Protein AF-A0A815GV28-F1 (afdb_monomer_lite)

Sequence (162 aa):
MSRRDNIAIKSKRDPTQQPSSPVISAHLQPQDLSQLKTVVTSKEFLSGVVNAVVSHDTLISSTVEVVVSSESFQQLIKKIIDEKMLVYENRIKKIQSTMEDMQSHMEDLQYKCNDLEQYGRRCAVRIYDIKEEEKNENTSAIVINFAQKIGVNFTETSSESL

Foldseek 3Di:
DDDDDDDDDDDDDDPDDDDDDDDPPDPDDPPPPPPPPDQDDDPVVVVVVVVVVVPDPDPDPDDDDDDHDPVNVVVVVVVVVVVVVVVVVVVVVVVVVVVVVVVVVVVVVVVVVVVVVVVVVVVDDDDPDDDDDDPDDDVVVVVQVVCVVVVHHDDDPPPPDD

Radius of gyration: 47.85 Å; chains: 1; bounding box: 80×66×113 Å

Organism: NCBI:txid1234261

pLDDT: mean 70.36, std 23.21, range [32.5, 97.94]

Structure (mmCIF, N/CA/C/O backbone):
data_AF-A0A815GV28-F1
#
_entry.id   AF-A0A815GV28-F1
#
loop_
_atom_site.group_PDB
_atom_site.id
_atom_site.type_symbol
_atom_site.label_atom_id
_atom_site.label_alt_id
_atom_site.label_comp_id
_atom_site.label_asym_id
_atom_site.label_entity_id
_atom_site.label_seq_id
_atom_site.pdbx_PDB_ins_code
_atom_site.Cartn_x
_atom_site.Cartn_y
_atom_site.Cartn_z
_atom_site.occupancy
_atom_site.B_iso_or_equiv
_atom_site.auth_seq_id
_atom_site.auth_comp_id
_atom_site.auth_asym_id
_atom_site.auth_atom_id
_atom_site.pdbx_PDB_model_num
ATOM 1 N N . MET A 1 1 ? -6.850 -51.678 -55.098 1.00 46.22 1 MET A N 1
ATOM 2 C CA . MET A 1 1 ? -5.890 -52.737 -55.479 1.00 46.22 1 MET A CA 1
ATOM 3 C C . MET A 1 1 ? -5.691 -52.694 -56.987 1.00 46.22 1 MET A C 1
ATOM 5 O O . MET A 1 1 ? -6.649 -52.954 -57.691 1.00 46.22 1 MET A O 1
ATOM 9 N N . SER A 1 2 ? -4.499 -52.335 -57.468 1.00 42.28 2 SER A N 1
ATOM 10 C CA . SER A 1 2 ? -3.945 -52.745 -58.777 1.00 42.28 2 SER A CA 1
ATOM 11 C C . SER A 1 2 ? -2.514 -52.204 -58.835 1.00 42.28 2 SER A C 1
ATOM 13 O O . SER A 1 2 ? -2.319 -50.997 -58.795 1.00 42.28 2 SER A O 1
ATOM 15 N N . ARG A 1 3 ? -1.544 -53.012 -58.403 1.00 40.34 3 ARG A N 1
ATOM 16 C CA . ARG A 1 3 ? -0.627 -53.822 -59.227 1.00 40.34 3 ARG A CA 1
ATOM 17 C C . ARG A 1 3 ? 0.420 -52.979 -59.969 1.00 40.34 3 ARG A C 1
ATOM 19 O O . ARG A 1 3 ? 0.126 -52.237 -60.891 1.00 40.34 3 ARG A O 1
ATOM 26 N N . ARG A 1 4 ? 1.642 -53.145 -59.451 1.00 40.97 4 ARG A N 1
ATOM 27 C CA . ARG A 1 4 ? 2.954 -52.779 -59.986 1.00 40.97 4 ARG A CA 1
ATOM 28 C C . ARG A 1 4 ? 3.117 -53.312 -61.406 1.00 40.97 4 ARG A C 1
ATOM 30 O O . ARG A 1 4 ? 2.657 -54.419 -61.643 1.00 40.97 4 ARG A O 1
ATOM 37 N N . ASP A 1 5 ? 3.908 -52.615 -62.216 1.00 42.78 5 ASP A N 1
ATOM 38 C CA . ASP A 1 5 ? 4.949 -53.268 -63.007 1.00 42.78 5 ASP A CA 1
ATOM 39 C C . ASP A 1 5 ? 6.193 -52.379 -63.108 1.00 42.78 5 ASP A C 1
ATOM 41 O O . ASP A 1 5 ? 6.138 -51.180 -63.376 1.00 42.78 5 ASP A O 1
ATOM 45 N N . ASN A 1 6 ? 7.317 -53.013 -62.782 1.00 35.19 6 ASN A N 1
ATOM 46 C CA . ASN A 1 6 ? 8.670 -52.483 -62.770 1.00 35.19 6 ASN A CA 1
ATOM 47 C C . ASN A 1 6 ? 9.231 -52.458 -64.194 1.00 35.19 6 ASN A C 1
ATOM 49 O O . ASN A 1 6 ? 9.152 -53.466 -64.893 1.00 35.19 6 ASN A O 1
ATOM 53 N N . ILE A 1 7 ? 9.945 -51.394 -64.564 1.00 38.66 7 ILE A N 1
ATOM 54 C CA . ILE A 1 7 ? 10.936 -51.461 -65.644 1.00 38.66 7 ILE A CA 1
ATOM 55 C C . ILE A 1 7 ? 12.285 -51.034 -65.072 1.00 38.66 7 ILE A C 1
ATOM 57 O O . ILE A 1 7 ? 12.515 -49.879 -64.723 1.00 38.66 7 ILE A O 1
ATOM 61 N N . ALA A 1 8 ? 13.163 -52.025 -64.940 1.00 38.72 8 ALA A N 1
ATOM 62 C CA . ALA A 1 8 ? 14.547 -51.880 -64.532 1.00 38.72 8 ALA A CA 1
ATOM 63 C C . ALA A 1 8 ? 15.395 -51.416 -65.725 1.00 38.72 8 ALA A C 1
ATOM 65 O O . ALA A 1 8 ? 15.454 -52.103 -66.743 1.00 38.72 8 ALA A O 1
ATOM 66 N N . ILE A 1 9 ? 16.113 -50.301 -65.577 1.00 40.94 9 ILE A N 1
ATOM 67 C CA . ILE A 1 9 ? 17.198 -49.922 -66.489 1.00 40.94 9 ILE A CA 1
ATOM 68 C C . ILE A 1 9 ? 18.519 -50.150 -65.751 1.00 40.94 9 ILE A C 1
ATOM 70 O O . ILE A 1 9 ? 18.853 -49.464 -64.787 1.00 40.94 9 ILE A O 1
ATOM 74 N N . LYS A 1 10 ? 19.252 -51.176 -66.196 1.00 38.38 10 LYS A N 1
ATOM 75 C CA . LYS A 1 10 ? 20.597 -51.525 -65.729 1.00 38.38 10 LYS A CA 1
ATOM 76 C C . LYS A 1 10 ? 21.584 -50.428 -66.151 1.00 38.38 10 LYS A C 1
ATOM 78 O O . LYS A 1 10 ? 21.891 -50.294 -67.330 1.00 38.38 10 LYS A O 1
ATOM 83 N N . SER A 1 11 ? 22.102 -49.679 -65.180 1.00 42.06 11 SER A N 1
ATOM 84 C CA . SER A 1 11 ? 23.237 -48.764 -65.347 1.00 42.06 11 SER A CA 1
ATOM 85 C C . SER A 1 11 ? 24.546 -49.560 -65.272 1.00 42.06 11 SER A C 1
ATOM 87 O O . SER A 1 11 ? 24.874 -50.124 -64.228 1.00 42.06 11 SER A O 1
ATOM 89 N N . LYS A 1 12 ? 25.286 -49.635 -66.387 1.00 41.78 12 LYS A N 1
ATOM 90 C CA . LYS A 1 12 ? 26.705 -50.024 -66.391 1.00 41.78 12 LYS A CA 1
ATOM 91 C C . LYS A 1 12 ? 27.507 -48.828 -65.864 1.00 41.78 12 LYS A C 1
ATOM 93 O O . LYS A 1 12 ? 27.488 -47.775 -66.492 1.00 41.78 12 LYS A O 1
ATOM 98 N N . ARG A 1 13 ? 28.170 -48.979 -64.713 1.00 40.19 13 ARG A N 1
ATOM 99 C CA . ARG A 1 13 ? 29.151 -48.016 -64.189 1.00 40.19 13 ARG A CA 1
ATOM 100 C C . ARG A 1 13 ? 30.553 -48.475 -64.571 1.00 40.19 13 ARG A C 1
ATOM 102 O O . ARG A 1 13 ? 30.928 -49.592 -64.224 1.00 40.19 13 ARG A O 1
ATOM 109 N N . ASP A 1 14 ? 31.296 -47.597 -65.232 1.00 41.97 14 ASP A N 1
ATOM 110 C CA . ASP A 1 14 ? 32.758 -47.636 -65.291 1.00 41.97 14 ASP A CA 1
ATOM 111 C C . ASP A 1 14 ? 33.321 -47.016 -63.994 1.00 41.97 14 ASP A C 1
ATOM 113 O O . ASP A 1 14 ? 32.851 -45.942 -63.601 1.00 41.97 14 ASP A O 1
ATOM 117 N N . PRO A 1 15 ? 34.279 -47.645 -63.287 1.00 42.22 15 PRO A N 1
ATOM 118 C CA . PRO A 1 15 ? 34.754 -47.161 -61.997 1.00 42.22 15 PRO A CA 1
ATOM 119 C C . PRO A 1 15 ? 36.133 -46.496 -62.103 1.00 42.22 15 PRO A C 1
ATOM 121 O O . PRO A 1 15 ? 37.104 -47.021 -61.579 1.00 42.22 15 PRO A O 1
ATOM 124 N N . THR A 1 16 ? 36.227 -45.319 -62.723 1.00 48.25 16 THR A N 1
ATOM 125 C CA . THR A 1 16 ? 37.394 -44.424 -62.553 1.00 48.25 16 THR A CA 1
ATOM 126 C C . THR A 1 16 ? 37.031 -42.990 -62.930 1.00 48.25 16 THR A C 1
ATOM 128 O O . THR A 1 16 ? 37.307 -42.544 -64.037 1.00 48.25 16 THR A O 1
ATOM 131 N N . GLN A 1 17 ? 36.411 -42.253 -62.007 1.00 41.69 17 GLN A N 1
ATOM 132 C CA . GLN A 1 17 ? 36.426 -40.785 -62.011 1.00 41.69 17 GLN A CA 1
ATOM 133 C C . GLN A 1 17 ? 36.106 -40.267 -60.599 1.00 41.69 17 GLN A C 1
ATOM 135 O O . GLN A 1 17 ? 34.999 -40.437 -60.092 1.00 41.69 17 GLN A O 1
ATOM 140 N N . GLN A 1 18 ? 37.112 -39.682 -59.941 1.00 42.47 18 GLN A N 1
ATOM 141 C CA . GLN A 1 18 ? 36.946 -38.901 -58.711 1.00 42.47 18 GLN A CA 1
ATOM 142 C C . GLN A 1 18 ? 36.185 -37.598 -59.025 1.00 42.47 18 GLN A C 1
ATOM 144 O O . GLN A 1 18 ? 36.420 -37.014 -60.084 1.00 42.47 18 GLN A O 1
ATOM 149 N N . PRO A 1 19 ? 35.314 -37.096 -58.131 1.00 38.12 19 PRO A N 1
ATOM 150 C CA . PRO A 1 19 ? 34.664 -35.806 -58.326 1.00 38.12 19 PRO A CA 1
ATOM 151 C C . PRO A 1 19 ? 35.656 -34.665 -58.051 1.00 38.12 19 PRO A C 1
ATOM 153 O O . PRO A 1 19 ? 36.074 -34.451 -56.915 1.00 38.12 19 PRO A O 1
ATOM 156 N N . SER A 1 20 ? 36.034 -33.922 -59.091 1.00 38.50 20 SER A N 1
ATOM 157 C CA . SER A 1 20 ? 36.754 -32.654 -58.960 1.00 38.50 20 SER A CA 1
ATOM 158 C C . SER A 1 20 ? 35.802 -31.561 -58.467 1.00 38.50 20 SER A C 1
ATOM 160 O O . SER A 1 20 ? 34.817 -31.249 -59.140 1.00 38.50 20 SER A O 1
ATOM 162 N N . SER A 1 21 ? 36.100 -30.966 -57.312 1.00 38.28 21 SER A N 1
ATOM 163 C CA . SER A 1 21 ? 35.443 -29.748 -56.821 1.00 38.28 21 SER A CA 1
ATOM 164 C C . SER A 1 21 ? 35.596 -28.600 -57.833 1.00 38.28 21 SER A C 1
ATOM 166 O O . SER A 1 21 ? 36.666 -28.472 -58.435 1.00 38.28 21 SER A O 1
ATOM 168 N N . PRO A 1 22 ? 34.584 -27.735 -58.025 1.00 33.66 22 PRO A N 1
ATOM 169 C CA . PRO A 1 22 ? 34.708 -26.601 -58.931 1.00 33.66 22 PRO A CA 1
ATOM 170 C C . PRO A 1 22 ? 35.643 -25.548 -58.323 1.00 33.66 22 PRO A C 1
ATOM 172 O O . PRO A 1 22 ? 35.311 -24.893 -57.336 1.00 33.66 22 PRO A O 1
ATOM 175 N N . VAL A 1 23 ? 36.818 -25.372 -58.927 1.00 36.16 23 VAL A N 1
ATOM 176 C CA . VAL A 1 23 ? 37.673 -24.202 -58.704 1.00 36.16 23 VAL A CA 1
ATOM 177 C C . VAL A 1 23 ? 37.043 -23.039 -59.467 1.00 36.16 23 VAL A C 1
ATOM 179 O O . VAL A 1 23 ? 37.155 -22.953 -60.688 1.00 36.16 23 VAL A O 1
ATOM 182 N N . ILE A 1 24 ? 36.346 -22.149 -58.761 1.00 34.53 24 ILE A N 1
ATOM 183 C CA . ILE A 1 24 ? 35.906 -20.871 -59.329 1.00 34.53 24 ILE A CA 1
ATOM 184 C C . ILE A 1 24 ? 37.090 -19.908 -59.229 1.00 34.53 24 ILE A C 1
ATOM 186 O O . ILE A 1 24 ? 37.254 -19.196 -58.241 1.00 34.53 24 ILE A O 1
ATOM 190 N N . SER A 1 25 ? 37.946 -19.899 -60.249 1.00 32.50 25 SER A N 1
ATOM 191 C CA . SER A 1 25 ? 38.917 -18.821 -60.438 1.00 32.50 25 SER A CA 1
ATOM 192 C C . SER A 1 25 ? 38.204 -17.634 -61.081 1.00 32.50 25 SER A C 1
ATOM 194 O O . SER A 1 25 ? 38.079 -17.558 -62.301 1.00 32.50 25 SER A O 1
ATOM 196 N N . ALA A 1 26 ? 37.715 -16.705 -60.260 1.00 35.72 26 ALA A N 1
ATOM 197 C CA . ALA A 1 26 ? 37.284 -15.401 -60.745 1.00 35.72 26 ALA A CA 1
ATOM 198 C C . ALA A 1 26 ? 38.532 -14.549 -61.023 1.00 35.72 26 ALA A C 1
ATOM 200 O O . ALA A 1 26 ? 39.188 -14.060 -60.105 1.00 35.72 26 ALA A O 1
ATOM 201 N N . HIS A 1 27 ? 38.879 -14.396 -62.301 1.00 33.19 27 HIS A N 1
ATOM 202 C CA . HIS A 1 27 ? 39.841 -13.394 -62.745 1.00 33.19 27 HIS A CA 1
ATOM 203 C C . HIS A 1 27 ? 39.167 -12.018 -62.665 1.00 33.19 27 HIS A C 1
ATOM 205 O O . HIS A 1 27 ? 38.473 -11.601 -63.588 1.00 33.19 27 HIS A O 1
ATOM 211 N N . LEU A 1 28 ? 39.310 -11.349 -61.521 1.00 34.22 28 LEU A N 1
ATOM 212 C CA . LEU A 1 28 ? 38.846 -9.978 -61.321 1.00 34.22 28 LEU A CA 1
ATOM 213 C C . LEU A 1 28 ? 39.902 -9.013 -61.864 1.00 34.22 28 LEU A C 1
ATOM 215 O O . LEU A 1 28 ? 41.042 -8.999 -61.397 1.00 34.22 28 LEU A O 1
ATOM 219 N N . GLN A 1 29 ? 39.524 -8.216 -62.866 1.00 38.03 29 GLN A N 1
ATOM 220 C CA . GLN A 1 29 ? 40.364 -7.122 -63.339 1.00 38.03 29 GLN A CA 1
ATOM 221 C C . GLN A 1 29 ? 40.465 -6.022 -62.261 1.00 38.03 29 GLN A C 1
ATOM 223 O O . GLN A 1 29 ? 39.491 -5.778 -61.547 1.00 38.03 29 GLN A O 1
ATOM 228 N N . PRO A 1 30 ? 41.598 -5.298 -62.155 1.00 44.22 30 PRO A N 1
ATOM 229 C CA . PRO A 1 30 ? 41.828 -4.315 -61.087 1.00 44.22 30 PRO A CA 1
ATOM 230 C C . PRO A 1 30 ? 40.899 -3.087 -61.092 1.00 44.22 30 PRO A C 1
ATOM 232 O O . PRO A 1 30 ? 41.016 -2.244 -60.208 1.00 44.22 30 PRO A O 1
ATOM 235 N N . GLN A 1 31 ? 40.014 -2.937 -62.084 1.00 39.66 31 GLN A N 1
ATOM 236 C CA . GLN A 1 31 ? 39.209 -1.724 -62.266 1.00 39.66 31 GLN A CA 1
ATOM 237 C C . GLN A 1 31 ? 37.855 -1.741 -61.528 1.00 39.66 31 GLN A C 1
ATOM 239 O O . GLN A 1 31 ? 37.261 -0.680 -61.348 1.00 39.66 31 GLN A O 1
ATOM 244 N N . ASP A 1 32 ? 37.415 -2.885 -60.991 1.00 37.22 32 ASP A N 1
ATOM 245 C CA . ASP A 1 32 ? 36.102 -3.014 -60.324 1.00 37.22 32 ASP A CA 1
ATOM 246 C C . ASP A 1 32 ? 36.119 -2.770 -58.799 1.00 37.22 32 ASP A C 1
ATOM 248 O O . ASP A 1 32 ? 35.094 -2.855 -58.122 1.00 37.22 32 ASP A O 1
ATOM 252 N N . LEU A 1 33 ? 37.268 -2.399 -58.224 1.00 42.12 33 LEU A N 1
ATOM 253 C CA . LEU A 1 33 ? 37.422 -2.162 -56.777 1.00 42.12 33 LEU A CA 1
ATOM 254 C C . LEU A 1 33 ? 36.779 -0.856 -56.271 1.00 42.12 33 LEU A C 1
ATOM 256 O O . LEU A 1 33 ? 36.757 -0.609 -55.067 1.00 42.12 33 LEU A O 1
ATOM 260 N N . SER A 1 34 ? 36.233 -0.019 -57.157 1.00 40.66 34 SER A N 1
ATOM 261 C CA . SER A 1 34 ? 35.670 1.291 -56.795 1.00 40.66 34 SER A CA 1
ATOM 262 C C . SER A 1 34 ? 34.197 1.265 -56.359 1.00 40.66 34 SER A C 1
ATOM 264 O O . SER A 1 34 ? 33.678 2.300 -55.943 1.00 40.66 34 SER A O 1
ATOM 266 N N . GLN A 1 35 ? 33.519 0.108 -56.395 1.00 38.50 35 GLN A N 1
ATOM 267 C CA . GLN A 1 35 ? 32.084 0.026 -56.065 1.00 38.50 35 GLN A CA 1
ATOM 268 C C . GLN A 1 35 ? 31.699 -0.965 -54.962 1.00 38.50 35 GLN A C 1
ATOM 270 O O . GLN A 1 35 ? 30.512 -1.102 -54.662 1.00 38.50 35 GLN A O 1
ATOM 275 N N . LEU A 1 36 ? 32.649 -1.607 -54.275 1.00 37.25 36 LEU A N 1
ATOM 276 C CA . LEU A 1 36 ? 32.298 -2.523 -53.185 1.00 37.25 36 LEU A CA 1
ATOM 277 C C . LEU A 1 36 ? 32.074 -1.776 -51.859 1.00 37.25 36 LEU A C 1
ATOM 279 O O . LEU A 1 36 ? 32.833 -1.887 -50.899 1.00 37.25 36 LEU A O 1
ATOM 283 N N . LYS A 1 37 ? 31.001 -0.983 -51.807 1.00 37.44 37 LYS A N 1
ATOM 284 C CA . LYS A 1 37 ? 30.521 -0.326 -50.587 1.00 37.44 37 LYS A CA 1
ATOM 285 C C . LYS A 1 37 ? 29.628 -1.297 -49.810 1.00 37.44 37 LYS A C 1
ATOM 287 O O . LYS A 1 37 ? 28.414 -1.126 -49.734 1.00 37.44 37 LYS A O 1
ATOM 292 N N . THR A 1 38 ? 30.224 -2.353 -49.264 1.00 41.59 38 THR A N 1
ATOM 293 C CA . THR A 1 38 ? 29.495 -3.327 -48.445 1.00 41.59 38 THR A CA 1
ATOM 294 C C . THR A 1 38 ? 29.298 -2.746 -47.050 1.00 41.59 38 THR A C 1
ATOM 296 O O . THR A 1 38 ? 30.241 -2.622 -46.271 1.00 41.59 38 THR A O 1
ATOM 299 N N . VAL A 1 39 ? 28.064 -2.356 -46.734 1.00 44.81 39 VAL A N 1
ATOM 300 C CA . VAL A 1 39 ? 27.668 -1.970 -45.376 1.00 44.81 39 VAL A CA 1
ATOM 301 C C . VAL A 1 39 ? 27.622 -3.237 -44.532 1.00 44.81 39 VAL A C 1
ATOM 303 O O . VAL A 1 39 ? 26.773 -4.104 -44.723 1.00 44.81 39 VAL A O 1
ATOM 306 N N . VAL A 1 40 ? 28.572 -3.356 -43.617 1.00 47.28 40 VAL A N 1
ATOM 307 C CA . VAL A 1 40 ? 28.747 -4.524 -42.762 1.00 47.28 40 VAL A CA 1
ATOM 308 C C . VAL A 1 40 ? 28.232 -4.192 -41.369 1.00 47.28 40 VAL A C 1
ATOM 310 O O . VAL A 1 40 ? 28.777 -3.321 -40.695 1.00 47.28 40 VAL A O 1
ATOM 313 N N . THR A 1 41 ? 27.200 -4.901 -40.916 1.00 51.53 41 THR A N 1
ATOM 314 C CA . THR A 1 41 ? 26.585 -4.695 -39.590 1.00 51.53 41 THR A CA 1
ATOM 315 C C . THR A 1 41 ? 26.488 -5.964 -38.740 1.00 51.53 41 THR A C 1
ATOM 317 O O . THR A 1 41 ? 25.946 -5.905 -37.638 1.00 51.53 41 THR A O 1
ATOM 320 N N . SER A 1 42 ? 27.017 -7.113 -39.184 1.00 51.50 42 SER A N 1
ATOM 321 C CA . SER A 1 42 ? 26.916 -8.366 -38.421 1.00 51.50 42 SER A CA 1
ATOM 322 C C . SER A 1 42 ? 28.222 -8.749 -37.712 1.00 51.50 42 SER A C 1
ATOM 324 O O . SER A 1 42 ? 29.320 -8.694 -38.271 1.00 51.50 42 SER A O 1
ATOM 326 N N . LYS A 1 43 ? 28.083 -9.192 -36.455 1.00 55.22 43 LYS A N 1
ATOM 327 C CA . LYS A 1 43 ? 29.151 -9.771 -35.616 1.00 55.22 43 LYS A CA 1
ATOM 328 C C . LYS A 1 43 ? 29.866 -10.937 -36.314 1.00 55.22 43 LYS A C 1
ATOM 330 O O . LYS A 1 43 ? 31.064 -11.129 -36.132 1.00 55.22 43 LYS A O 1
ATOM 335 N N . GLU A 1 44 ? 29.130 -11.683 -37.132 1.00 56.69 44 GLU A N 1
ATOM 336 C CA . GLU A 1 44 ? 29.626 -12.822 -37.905 1.00 56.69 44 GLU A CA 1
ATOM 337 C C . GLU A 1 44 ? 30.612 -12.387 -38.990 1.00 56.69 44 GLU A C 1
ATOM 339 O O . GLU A 1 44 ? 31.666 -13.004 -39.132 1.00 56.69 44 GLU A O 1
ATOM 344 N N . PHE A 1 45 ? 30.344 -11.274 -39.681 1.00 59.78 45 PHE A N 1
ATOM 345 C CA . PHE A 1 45 ? 31.262 -10.751 -40.689 1.00 59.78 45 PHE A CA 1
ATOM 346 C C . PHE A 1 45 ? 32.570 -10.261 -40.065 1.00 59.78 45 PHE A C 1
ATOM 348 O O . PHE A 1 45 ? 33.642 -10.604 -40.555 1.00 59.78 45 PHE A O 1
ATOM 355 N N . LEU A 1 46 ? 32.507 -9.514 -38.955 1.00 59.56 46 LEU A N 1
ATOM 356 C CA . LEU A 1 46 ? 33.720 -9.067 -38.257 1.00 59.56 46 LEU A CA 1
ATOM 357 C C . LEU A 1 46 ? 34.553 -10.260 -37.770 1.00 59.56 46 LEU A C 1
ATOM 359 O O . LEU A 1 46 ? 35.771 -10.250 -37.916 1.00 59.56 46 LEU A O 1
ATOM 363 N N . SER A 1 47 ? 33.904 -11.320 -37.271 1.00 60.38 47 SER A N 1
ATOM 364 C CA . SER A 1 47 ? 34.603 -12.556 -36.896 1.00 60.38 47 SER A CA 1
ATOM 365 C C . SER A 1 47 ? 35.252 -13.257 -38.096 1.00 60.38 47 SER A C 1
ATOM 367 O O . SER A 1 47 ? 36.375 -13.744 -37.988 1.00 60.38 47 SER A O 1
ATOM 369 N N . GLY A 1 48 ? 34.586 -13.252 -39.256 1.00 61.34 48 GLY A N 1
ATOM 370 C CA . GLY A 1 48 ? 35.103 -13.834 -40.492 1.00 61.34 48 GLY A CA 1
ATOM 371 C C . GLY A 1 48 ? 36.310 -13.076 -41.042 1.00 61.34 48 GLY A C 1
ATOM 372 O O . GLY A 1 48 ? 37.294 -13.702 -41.427 1.00 61.34 48 GLY A O 1
ATOM 373 N N . VAL A 1 49 ? 36.278 -11.740 -41.015 1.00 60.12 49 VAL A N 1
ATOM 374 C CA . VAL A 1 49 ? 37.401 -10.890 -41.447 1.00 60.12 49 VAL A CA 1
ATOM 375 C C . VAL A 1 49 ? 38.607 -11.056 -40.525 1.00 60.12 49 VAL A C 1
ATOM 377 O O . VAL A 1 49 ? 39.718 -11.250 -41.011 1.00 60.12 49 VAL A O 1
ATOM 380 N N . VAL A 1 50 ? 38.400 -11.046 -39.205 1.00 60.88 50 VAL A N 1
ATOM 381 C CA . VAL A 1 50 ? 39.489 -11.250 -38.235 1.00 60.88 50 VAL A CA 1
ATOM 382 C C . VAL A 1 50 ? 40.122 -12.634 -38.409 1.00 60.88 50 VAL A C 1
ATOM 384 O O . VAL A 1 50 ? 41.344 -12.740 -38.474 1.00 60.88 50 VAL A O 1
ATOM 387 N N . ASN A 1 51 ? 39.320 -13.688 -38.576 1.00 57.09 51 ASN A N 1
ATOM 388 C CA . ASN A 1 51 ? 39.844 -15.040 -38.784 1.00 57.09 51 ASN A CA 1
ATOM 389 C C . ASN A 1 51 ? 40.593 -15.189 -40.118 1.00 57.09 51 ASN A C 1
ATOM 391 O O . ASN A 1 51 ? 41.621 -15.862 -40.159 1.00 57.09 51 ASN A O 1
ATOM 395 N N . ALA A 1 52 ? 40.123 -14.554 -41.196 1.00 57.00 52 ALA A N 1
ATOM 396 C CA . ALA A 1 52 ? 40.795 -14.599 -42.495 1.00 57.00 52 ALA A CA 1
ATOM 397 C C . ALA A 1 52 ? 42.173 -13.912 -42.467 1.00 57.00 52 ALA A C 1
ATOM 399 O O . ALA A 1 52 ? 43.117 -14.427 -43.059 1.00 57.00 52 ALA A O 1
ATOM 400 N N . VAL A 1 53 ? 42.308 -12.802 -41.731 1.00 55.59 53 VAL A N 1
ATOM 401 C CA . VAL A 1 53 ? 43.586 -12.086 -41.556 1.00 55.59 53 VAL A CA 1
ATOM 402 C C . VAL A 1 53 ? 44.567 -12.877 -40.684 1.00 55.59 53 VAL A C 1
ATOM 404 O O . VAL A 1 53 ? 45.761 -12.889 -40.960 1.00 55.59 53 VAL A O 1
ATOM 407 N N . VAL A 1 54 ? 44.074 -13.585 -39.663 1.00 56.03 54 VAL A N 1
ATOM 408 C CA . VAL A 1 54 ? 44.905 -14.393 -38.750 1.00 56.03 54 VAL A CA 1
ATOM 409 C C . VAL A 1 54 ? 45.359 -15.721 -39.380 1.00 56.03 54 VAL A C 1
ATOM 411 O O . VAL A 1 54 ? 46.368 -16.282 -38.967 1.00 56.03 54 VAL A O 1
ATOM 414 N N . SER A 1 55 ? 44.659 -16.227 -40.402 1.00 55.34 55 SER A N 1
ATOM 415 C CA . SER A 1 55 ? 44.939 -17.539 -41.018 1.00 55.34 55 SER A CA 1
ATOM 416 C C . SER A 1 55 ? 46.033 -17.525 -42.098 1.00 55.34 55 SER A C 1
ATOM 418 O O . SER A 1 55 ? 46.288 -18.556 -42.726 1.00 55.34 55 SER A O 1
ATOM 420 N N . HIS A 1 56 ? 46.661 -16.383 -42.379 1.00 49.31 56 HIS A N 1
ATOM 421 C CA . HIS A 1 56 ? 47.823 -16.305 -43.264 1.00 49.31 56 HIS A CA 1
ATOM 422 C C . HIS A 1 56 ? 49.047 -15.921 -42.438 1.00 49.31 56 HIS A C 1
ATOM 424 O O . HIS A 1 56 ? 49.133 -14.814 -41.922 1.00 49.31 56 HIS A O 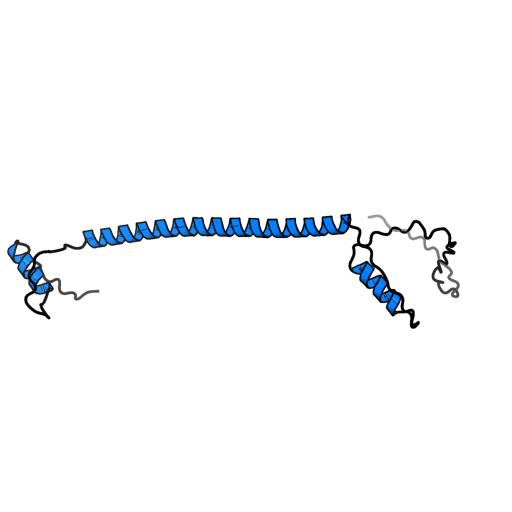1
ATOM 430 N N . ASP A 1 57 ? 49.998 -16.855 -42.340 1.00 45.53 57 ASP A N 1
ATOM 431 C CA . ASP A 1 57 ? 51.268 -16.786 -41.595 1.00 45.53 57 ASP A CA 1
ATOM 432 C C . ASP A 1 57 ? 52.274 -15.813 -42.252 1.00 45.53 57 ASP A C 1
ATOM 434 O O . ASP A 1 57 ? 53.467 -16.070 -42.408 1.00 45.53 57 ASP A O 1
ATOM 438 N N . THR A 1 58 ? 51.768 -14.680 -42.734 1.00 47.50 58 THR A N 1
ATOM 439 C CA . THR A 1 58 ? 52.543 -13.595 -43.321 1.00 47.50 58 THR A CA 1
ATOM 440 C C . THR A 1 58 ? 52.317 -12.381 -42.440 1.00 47.50 58 THR A C 1
ATOM 442 O O . THR A 1 58 ? 51.197 -11.891 -42.327 1.00 47.50 58 THR A O 1
ATOM 445 N N . LEU A 1 59 ? 53.389 -11.908 -41.802 1.00 48.25 59 LEU A N 1
ATOM 446 C CA . LEU A 1 59 ? 53.463 -10.652 -41.054 1.00 48.25 59 LEU A CA 1
ATOM 447 C C . LEU A 1 59 ? 53.167 -9.468 -41.990 1.00 48.25 59 LEU A C 1
ATOM 449 O O . LEU A 1 59 ? 54.056 -8.728 -42.404 1.00 48.25 59 LEU A O 1
ATOM 453 N N . ILE A 1 60 ? 51.903 -9.289 -42.353 1.00 50.22 60 ILE A N 1
ATOM 454 C CA . ILE A 1 60 ? 51.411 -8.062 -42.952 1.00 50.22 60 ILE A CA 1
ATOM 455 C C . ILE A 1 60 ? 50.856 -7.270 -41.779 1.00 50.22 60 ILE A C 1
ATOM 457 O O . ILE A 1 60 ? 49.790 -7.570 -41.248 1.00 50.22 60 ILE A O 1
ATOM 461 N N . SER A 1 61 ? 51.614 -6.267 -41.341 1.00 45.31 61 SER A N 1
ATOM 462 C CA . SER A 1 61 ? 51.109 -5.217 -40.459 1.00 45.31 61 SER A CA 1
ATOM 463 C C . SER A 1 61 ? 50.076 -4.392 -41.236 1.00 45.31 61 SER A C 1
ATOM 465 O O . SER A 1 61 ? 50.352 -3.270 -41.655 1.00 45.31 61 SER A O 1
ATOM 467 N N . SER A 1 62 ? 48.906 -4.968 -41.502 1.00 54.72 62 SER A N 1
ATOM 468 C CA . SER A 1 62 ? 47.787 -4.286 -42.139 1.00 54.72 62 SER A CA 1
ATOM 469 C C . SER A 1 62 ? 46.837 -3.778 -41.065 1.00 54.72 62 SER A C 1
ATOM 471 O O . SER A 1 62 ? 46.166 -4.556 -40.388 1.00 54.72 62 SER A O 1
ATOM 473 N N . THR A 1 63 ? 46.766 -2.460 -40.920 1.00 52.09 63 THR A N 1
ATOM 474 C CA . THR A 1 63 ? 45.689 -1.791 -40.192 1.00 52.09 63 THR A CA 1
ATOM 475 C C . THR A 1 63 ? 44.394 -1.919 -40.992 1.00 52.09 63 THR A C 1
ATOM 477 O O . THR A 1 63 ? 44.308 -1.434 -42.118 1.00 52.09 63 THR A O 1
ATOM 480 N N . VAL A 1 64 ? 43.389 -2.587 -40.422 1.00 58.12 64 VAL A N 1
ATOM 481 C CA . VAL A 1 64 ? 42.028 -2.639 -40.975 1.00 58.12 64 VAL A CA 1
ATOM 482 C C . VAL A 1 64 ? 41.217 -1.515 -40.338 1.00 58.12 64 VAL A C 1
ATOM 484 O O . VAL A 1 64 ? 40.915 -1.564 -39.146 1.00 58.12 64 VAL A O 1
ATOM 487 N N . GLU A 1 65 ? 40.861 -0.500 -41.123 1.00 56.81 65 GLU A N 1
ATOM 488 C CA . GLU A 1 65 ? 39.966 0.571 -40.681 1.00 56.81 65 GLU A CA 1
ATOM 489 C C . GLU A 1 65 ? 38.508 0.186 -40.949 1.00 56.81 65 GLU A C 1
ATOM 491 O O . GLU A 1 65 ? 38.088 -0.006 -42.090 1.00 56.81 65 GLU A O 1
ATOM 496 N N . VAL A 1 66 ? 37.715 0.072 -39.883 1.00 63.00 66 VAL A N 1
ATOM 497 C CA . VAL A 1 66 ? 36.270 -0.155 -39.985 1.00 63.00 66 VAL A CA 1
ATOM 498 C C . VAL A 1 66 ? 35.567 1.197 -39.938 1.00 63.00 66 VAL A C 1
ATOM 500 O O . VAL A 1 66 ? 35.402 1.790 -38.873 1.00 63.00 66 VAL A O 1
ATOM 503 N N . VAL A 1 67 ? 35.139 1.689 -41.101 1.00 64.44 67 VAL A N 1
ATOM 504 C CA . VAL A 1 67 ? 34.380 2.940 -41.211 1.00 64.44 67 VAL A CA 1
ATOM 505 C C . VAL A 1 67 ? 32.893 2.643 -41.040 1.00 64.44 67 VAL A C 1
ATOM 507 O O . VAL A 1 67 ? 32.223 2.151 -41.948 1.00 64.44 67 VAL A O 1
ATOM 510 N N . VAL A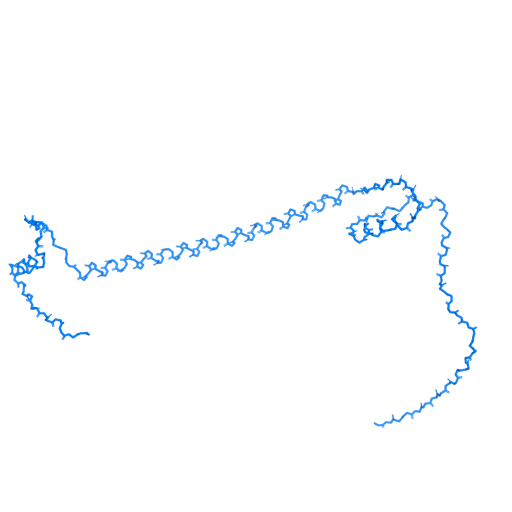 1 68 ? 32.362 2.948 -39.858 1.00 69.69 68 VAL A N 1
ATOM 511 C CA . VAL A 1 68 ? 30.919 2.889 -39.599 1.00 69.69 68 VAL A CA 1
ATOM 512 C C . VAL A 1 68 ? 30.274 4.161 -40.138 1.00 69.69 68 VAL A C 1
ATOM 514 O O . VAL A 1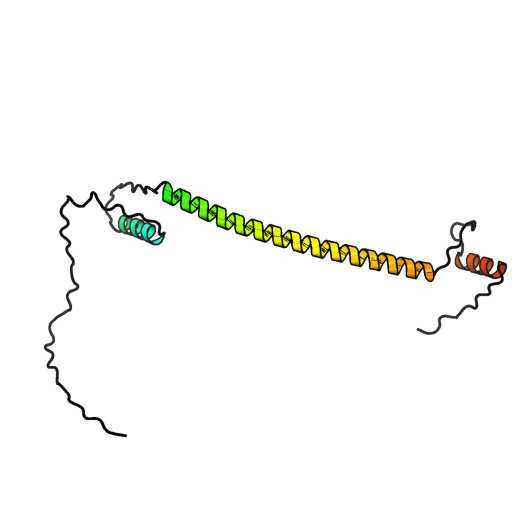 68 ? 30.704 5.269 -39.818 1.00 69.69 68 VAL A O 1
ATOM 517 N N . SER A 1 69 ? 29.232 4.016 -40.960 1.00 78.25 69 SER A N 1
ATOM 518 C CA . SER A 1 69 ? 28.502 5.180 -41.462 1.00 78.25 69 SER A CA 1
ATOM 519 C C . SER A 1 69 ? 27.813 5.914 -40.306 1.00 78.25 69 SER A C 1
ATOM 521 O O . SER A 1 69 ? 27.229 5.286 -39.417 1.00 78.25 69 SER A O 1
ATOM 523 N N . SER A 1 70 ? 27.861 7.249 -40.328 1.00 84.88 70 SER A N 1
ATOM 524 C CA . SER A 1 70 ? 27.208 8.087 -39.313 1.00 84.88 70 SER A CA 1
ATOM 525 C C . SER A 1 70 ? 25.723 7.730 -39.162 1.00 84.88 70 SER A C 1
ATOM 527 O O . SER A 1 70 ? 25.225 7.595 -38.051 1.00 84.88 70 SER A O 1
ATOM 529 N N . GLU A 1 71 ? 25.030 7.459 -40.270 1.00 85.31 71 GLU A N 1
ATOM 530 C CA . GLU A 1 71 ? 23.610 7.102 -40.269 1.00 85.31 71 GLU A CA 1
ATOM 531 C C . GLU A 1 71 ? 23.328 5.776 -39.545 1.00 85.31 71 GLU A C 1
ATOM 533 O O . GLU A 1 71 ? 22.438 5.709 -38.695 1.00 85.31 71 GLU A O 1
ATOM 538 N N . SER A 1 72 ? 24.120 4.733 -39.810 1.00 78.75 72 SER A N 1
ATOM 539 C CA . SER A 1 72 ? 23.973 3.437 -39.131 1.00 78.75 72 SER A CA 1
ATOM 540 C C . SER A 1 72 ? 24.231 3.548 -37.625 1.00 78.75 72 SER A C 1
ATOM 542 O O . SER A 1 72 ? 23.550 2.903 -36.827 1.00 78.75 72 SER A O 1
ATOM 544 N N . PHE A 1 73 ? 25.183 4.393 -37.222 1.00 83.19 73 PHE A N 1
ATOM 545 C CA . PHE A 1 73 ? 25.464 4.651 -35.812 1.00 83.19 73 PHE A CA 1
ATOM 546 C C . PHE A 1 73 ? 24.311 5.396 -35.122 1.00 83.19 73 PHE A C 1
ATOM 548 O O . PHE A 1 73 ? 23.884 5.000 -34.036 1.00 83.19 73 PHE A O 1
ATOM 555 N N . GLN A 1 74 ? 23.740 6.412 -35.775 1.00 89.56 74 GLN A N 1
ATOM 556 C CA . GLN A 1 74 ? 22.572 7.140 -35.262 1.00 89.56 74 GLN A CA 1
ATOM 557 C C . GLN A 1 74 ? 21.347 6.227 -35.101 1.00 89.56 74 GLN A C 1
ATOM 559 O O . GLN A 1 74 ? 20.652 6.294 -34.085 1.00 89.56 74 GLN A O 1
ATOM 564 N N . GLN A 1 75 ? 21.103 5.322 -36.055 1.00 88.88 75 GLN A N 1
ATOM 565 C CA . GLN A 1 75 ? 20.018 4.338 -35.957 1.00 88.88 75 GLN A CA 1
ATOM 566 C C . GLN A 1 75 ? 20.207 3.384 -34.770 1.00 88.88 75 GLN A C 1
ATOM 568 O O . GLN A 1 75 ? 19.242 3.081 -34.064 1.00 88.88 75 GLN A O 1
ATOM 573 N N . LEU A 1 76 ? 21.442 2.938 -34.518 1.00 89.44 76 LEU A N 1
ATOM 574 C CA . LEU A 1 76 ? 21.752 2.087 -33.370 1.00 89.44 76 LEU A CA 1
ATOM 575 C C . LEU A 1 76 ? 21.518 2.820 -32.044 1.00 89.44 76 LEU A C 1
ATOM 577 O O . LEU A 1 76 ? 20.884 2.259 -31.151 1.00 89.44 76 LEU A O 1
ATOM 581 N N . ILE A 1 77 ? 21.974 4.072 -31.931 1.00 92.81 77 ILE A N 1
ATOM 582 C CA . ILE A 1 77 ? 21.732 4.906 -30.744 1.00 92.81 77 ILE A CA 1
ATOM 583 C C . ILE A 1 77 ? 20.232 5.044 -30.497 1.00 92.81 77 ILE A C 1
ATOM 585 O O . ILE A 1 77 ? 19.771 4.785 -29.386 1.00 92.81 77 ILE A O 1
ATO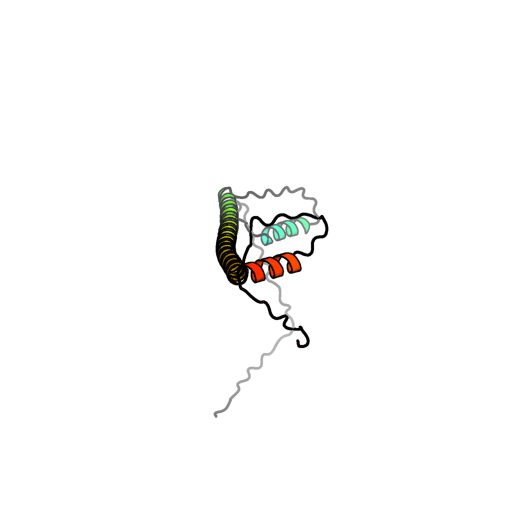M 589 N N . LYS A 1 78 ? 19.466 5.398 -31.533 1.00 95.44 78 LYS A N 1
ATOM 590 C CA . LYS A 1 78 ? 18.016 5.557 -31.420 1.00 95.44 78 LYS A CA 1
ATOM 591 C C . LYS A 1 78 ? 17.348 4.273 -30.928 1.00 95.44 78 LYS A C 1
ATOM 593 O O . LYS A 1 78 ? 16.586 4.316 -29.971 1.00 95.44 78 LYS A O 1
ATOM 598 N N . LYS A 1 79 ? 17.704 3.124 -31.509 1.00 95.44 79 LYS A N 1
ATOM 599 C CA . LYS A 1 79 ? 17.164 1.823 -31.095 1.00 95.44 79 LYS A CA 1
ATOM 600 C C . LYS A 1 79 ? 17.441 1.521 -29.618 1.00 95.44 79 LYS A C 1
ATOM 602 O O . LYS A 1 79 ? 16.550 1.048 -28.920 1.00 95.44 79 LYS A O 1
ATOM 607 N N . ILE A 1 80 ? 18.657 1.802 -29.144 1.00 95.38 80 ILE A N 1
ATOM 608 C CA . ILE A 1 80 ? 19.026 1.604 -27.735 1.00 95.38 80 ILE A CA 1
ATOM 609 C C . ILE A 1 80 ? 18.203 2.529 -26.830 1.00 95.38 80 ILE A C 1
ATOM 611 O O . ILE A 1 80 ? 17.720 2.088 -25.789 1.00 95.38 80 ILE A O 1
ATOM 615 N N . ILE A 1 81 ? 18.029 3.794 -27.219 1.00 97.19 81 ILE A N 1
ATOM 616 C CA . ILE A 1 81 ? 17.226 4.759 -26.458 1.00 97.19 81 ILE A CA 1
ATOM 617 C C . ILE A 1 81 ? 15.770 4.297 -26.374 1.00 97.19 81 ILE A C 1
ATOM 619 O O . ILE A 1 81 ? 15.227 4.253 -25.272 1.00 97.19 81 ILE A O 1
ATOM 623 N N . ASP A 1 82 ? 15.169 3.902 -27.496 1.00 96.50 82 ASP A N 1
ATOM 624 C CA . ASP A 1 82 ? 13.772 3.461 -27.559 1.00 96.50 82 ASP A CA 1
ATOM 625 C C . ASP A 1 82 ? 13.541 2.215 -26.683 1.00 96.50 82 ASP A C 1
ATOM 627 O O . ASP A 1 82 ? 12.584 2.154 -25.909 1.00 96.50 82 ASP A O 1
ATOM 631 N N . GLU A 1 83 ? 14.460 1.243 -26.727 1.00 96.69 83 GLU A N 1
ATOM 632 C CA . GLU A 1 83 ? 14.394 0.043 -25.885 1.00 96.69 83 GLU A CA 1
ATOM 633 C C . GLU A 1 83 ? 14.492 0.390 -24.391 1.00 96.69 83 GLU A C 1
ATOM 635 O O . GLU A 1 83 ? 13.722 -0.119 -23.571 1.00 96.69 83 GLU A O 1
ATOM 640 N N . LYS A 1 84 ? 15.415 1.285 -24.017 1.00 96.44 84 LYS A N 1
ATOM 641 C CA . LYS A 1 84 ? 15.569 1.711 -22.619 1.00 96.44 84 LYS A CA 1
ATOM 642 C C . LYS A 1 84 ? 14.381 2.533 -22.134 1.00 96.44 84 LYS A C 1
ATOM 644 O O . LYS A 1 84 ? 13.939 2.313 -21.006 1.00 96.44 84 LYS A O 1
ATOM 649 N N . MET A 1 85 ? 13.845 3.420 -22.968 1.00 97.50 85 MET A N 1
ATOM 650 C CA . MET A 1 85 ? 12.640 4.189 -22.656 1.00 97.50 85 MET A CA 1
ATOM 651 C C . MET A 1 85 ? 11.461 3.265 -22.372 1.00 97.50 85 MET A C 1
ATOM 653 O O . MET A 1 85 ? 10.842 3.388 -21.317 1.00 97.50 85 MET A O 1
ATOM 657 N N . LEU A 1 86 ? 11.226 2.263 -23.222 1.00 96.88 86 LEU A N 1
ATOM 658 C CA . LEU A 1 86 ? 10.147 1.295 -23.017 1.00 96.88 86 LEU A CA 1
ATOM 659 C C . LEU A 1 86 ? 10.282 0.540 -21.683 1.00 96.88 86 LEU A C 1
ATOM 661 O O . LEU A 1 86 ? 9.299 0.338 -20.966 1.00 96.88 86 LEU A O 1
ATOM 665 N N . VAL A 1 87 ? 11.502 0.132 -21.316 1.00 97.56 87 VAL A N 1
ATOM 666 C CA . VAL A 1 87 ? 11.759 -0.531 -20.026 1.00 97.56 87 VAL A CA 1
ATOM 667 C C . VAL A 1 87 ? 11.449 0.400 -18.853 1.00 97.56 87 VAL A C 1
ATOM 669 O O . VAL A 1 87 ? 10.825 -0.034 -17.879 1.00 97.56 87 VAL A O 1
ATOM 672 N N . TYR A 1 88 ? 11.860 1.667 -18.928 1.00 97.50 88 TYR A N 1
ATOM 673 C CA . TYR A 1 88 ? 11.590 2.633 -17.866 1.00 97.50 88 TYR A CA 1
ATOM 674 C C . TYR A 1 88 ? 10.104 2.959 -17.741 1.00 97.50 88 TYR A C 1
ATOM 676 O O . TYR A 1 88 ? 9.587 2.933 -16.625 1.00 97.50 88 TYR A O 1
ATOM 684 N N . GLU A 1 89 ? 9.396 3.167 -18.849 1.00 97.81 89 GLU A N 1
ATOM 685 C CA . GLU A 1 8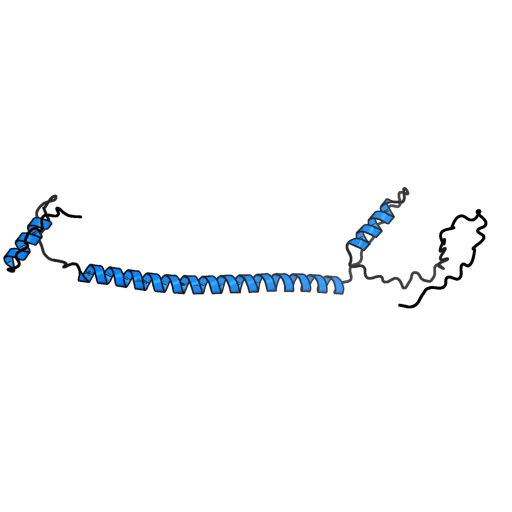9 ? 7.948 3.400 -18.845 1.00 97.81 89 GLU A CA 1
ATOM 686 C C . GLU A 1 89 ? 7.186 2.239 -18.202 1.00 97.81 89 GLU A C 1
ATOM 688 O O . GLU A 1 89 ? 6.334 2.448 -17.336 1.00 97.81 89 GLU A O 1
ATOM 693 N N . ASN A 1 90 ? 7.529 1.000 -18.564 1.00 97.44 90 ASN A N 1
ATOM 694 C CA . ASN A 1 90 ? 6.905 -0.184 -17.976 1.00 97.44 90 ASN A CA 1
ATOM 695 C C . ASN A 1 90 ? 7.191 -0.300 -16.475 1.00 97.44 90 ASN A C 1
ATOM 697 O O . ASN A 1 90 ? 6.308 -0.666 -15.694 1.00 97.44 90 ASN A O 1
ATOM 701 N N . ARG A 1 91 ? 8.412 0.038 -16.048 1.00 97.56 91 ARG A N 1
ATOM 702 C CA . ARG A 1 91 ? 8.781 0.027 -14.629 1.00 97.56 91 ARG A CA 1
ATOM 703 C C . ARG A 1 91 ? 8.027 1.098 -13.843 1.00 97.56 91 ARG A C 1
ATOM 705 O O . ARG A 1 91 ? 7.552 0.797 -12.752 1.00 97.56 91 ARG A O 1
ATOM 712 N N . ILE A 1 92 ? 7.885 2.300 -14.399 1.00 97.94 92 ILE A N 1
ATOM 713 C CA . ILE A 1 92 ? 7.114 3.393 -13.791 1.00 97.94 92 ILE A CA 1
ATOM 714 C C . ILE A 1 92 ? 5.654 2.973 -13.622 1.00 97.94 92 ILE A C 1
ATOM 716 O O . ILE A 1 92 ? 5.143 3.044 -12.508 1.00 97.94 92 ILE A O 1
ATOM 720 N N . LYS A 1 93 ? 5.019 2.440 -14.674 1.00 97.88 93 LYS A N 1
ATOM 721 C CA . LYS A 1 93 ? 3.628 1.961 -14.610 1.00 97.88 93 LYS A CA 1
ATOM 722 C C . LYS A 1 93 ? 3.428 0.897 -13.533 1.00 97.88 93 LYS A C 1
ATOM 724 O O . LYS A 1 93 ? 2.470 0.959 -12.770 1.00 97.88 93 LYS A O 1
ATOM 729 N N . LYS A 1 94 ? 4.351 -0.066 -13.435 1.00 97.88 94 LYS A N 1
ATOM 730 C CA . LYS A 1 94 ? 4.283 -1.116 -12.410 1.00 97.88 94 LYS A CA 1
ATOM 731 C C . LYS A 1 94 ? 4.403 -0.547 -10.995 1.00 97.88 94 LYS A C 1
ATOM 733 O O . LYS A 1 94 ? 3.672 -0.975 -10.106 1.00 97.88 94 LYS A O 1
ATOM 738 N N . ILE A 1 95 ? 5.318 0.402 -10.788 1.00 97.81 95 ILE A N 1
ATOM 739 C CA . ILE A 1 95 ? 5.489 1.073 -9.493 1.00 97.81 95 ILE A CA 1
ATOM 740 C C . ILE A 1 95 ? 4.230 1.863 -9.132 1.00 97.81 95 ILE A C 1
ATOM 742 O O . ILE A 1 95 ? 3.762 1.739 -8.007 1.00 97.81 95 ILE A O 1
ATOM 746 N N . GLN A 1 96 ? 3.661 2.616 -10.076 1.00 97.75 96 GLN A N 1
ATOM 747 C CA . GLN A 1 96 ? 2.429 3.384 -9.864 1.00 97.75 96 GLN A CA 1
ATOM 748 C C . GLN A 1 96 ? 1.261 2.481 -9.458 1.00 97.75 96 GLN A C 1
ATOM 750 O O . GLN A 1 96 ? 0.665 2.713 -8.415 1.00 97.75 96 GLN A O 1
ATOM 755 N N . SER A 1 97 ? 1.018 1.398 -10.199 1.00 97.56 97 SER A N 1
ATOM 756 C CA . SER A 1 97 ? -0.034 0.431 -9.858 1.00 97.56 97 SER A CA 1
ATOM 757 C C . SER A 1 97 ? 0.188 -0.204 -8.480 1.00 97.56 97 SER A C 1
ATOM 759 O O . SER A 1 97 ? -0.743 -0.293 -7.690 1.00 97.56 97 SER A O 1
ATOM 761 N N . THR A 1 98 ? 1.429 -0.575 -8.145 1.00 97.81 98 THR A N 1
ATOM 762 C CA . THR A 1 98 ? 1.733 -1.133 -6.813 1.00 97.81 98 THR A CA 1
ATOM 763 C C . THR A 1 98 ? 1.469 -0.108 -5.707 1.00 97.81 98 THR A C 1
ATOM 765 O O . THR A 1 98 ? 1.002 -0.463 -4.630 1.00 97.81 98 THR A O 1
ATOM 768 N N . MET A 1 99 ? 1.774 1.166 -5.961 1.00 97.62 99 MET A N 1
ATOM 769 C CA . MET A 1 99 ? 1.546 2.248 -5.008 1.00 97.62 99 MET A CA 1
ATOM 770 C C . MET A 1 99 ? 0.050 2.483 -4.768 1.00 97.62 99 MET A C 1
ATOM 772 O O . MET A 1 99 ? -0.351 2.641 -3.619 1.00 97.62 99 MET A O 1
ATOM 776 N N . GLU A 1 100 ? -0.761 2.464 -5.827 1.00 97.81 100 GLU A N 1
ATOM 777 C CA . GLU A 1 100 ? -2.223 2.577 -5.744 1.00 97.81 100 GLU A CA 1
ATOM 778 C C . GLU A 1 100 ? -2.829 1.419 -4.937 1.00 97.81 100 GLU A C 1
ATOM 780 O O . GLU A 1 100 ? -3.590 1.661 -3.997 1.00 97.81 100 GLU A O 1
ATOM 785 N N . ASP A 1 101 ? -2.419 0.179 -5.220 1.00 97.62 101 ASP A N 1
ATOM 786 C CA . ASP A 1 101 ? -2.870 -1.008 -4.481 1.00 97.62 101 ASP A CA 1
ATOM 787 C C . ASP A 1 101 ? -2.500 -0.921 -2.992 1.00 97.62 101 ASP A C 1
ATOM 789 O O . ASP A 1 101 ? -3.318 -1.190 -2.108 1.00 97.62 101 ASP A O 1
ATOM 793 N N . MET A 1 102 ? -1.262 -0.512 -2.694 1.00 97.25 102 MET A N 1
ATOM 794 C CA . MET A 1 102 ? -0.800 -0.333 -1.316 1.00 97.25 102 MET A CA 1
ATOM 795 C C . MET A 1 102 ? -1.577 0.765 -0.592 1.00 97.25 102 MET A C 1
ATOM 797 O O . MET A 1 102 ? -1.898 0.603 0.585 1.00 97.25 102 MET A O 1
ATOM 801 N N . GLN A 1 103 ? -1.876 1.873 -1.268 1.00 97.88 103 GLN A N 1
ATOM 802 C CA . GLN A 1 103 ? -2.629 2.971 -0.679 1.00 97.88 103 GLN A CA 1
ATOM 803 C C . GLN A 1 103 ? -4.062 2.551 -0.346 1.00 97.88 103 GLN A C 1
ATOM 805 O O . GLN A 1 103 ? -4.497 2.751 0.788 1.00 97.88 103 GLN A O 1
ATOM 810 N N . SER A 1 104 ? -4.744 1.876 -1.272 1.00 97.31 104 SER A N 1
ATOM 811 C CA . SER A 1 104 ? -6.074 1.316 -1.012 1.00 97.31 104 SER A CA 1
ATOM 812 C C . SER A 1 104 ? -6.053 0.329 0.159 1.00 97.31 104 SER A C 1
ATOM 814 O O . SER A 1 104 ? -6.907 0.393 1.043 1.00 97.31 104 SER A O 1
ATOM 816 N N . HIS A 1 105 ? -5.038 -0.536 0.234 1.00 97.69 105 HIS A N 1
ATOM 817 C CA . HIS A 1 105 ? -4.912 -1.477 1.344 1.00 97.69 105 HIS A CA 1
ATOM 818 C C . HIS A 1 105 ? -4.684 -0.786 2.699 1.00 97.69 105 HIS A C 1
ATOM 820 O O . HIS A 1 105 ? -5.213 -1.228 3.721 1.00 97.69 105 HIS A O 1
ATOM 826 N N . MET A 1 106 ? -3.905 0.299 2.724 1.00 97.25 106 MET A N 1
ATOM 827 C CA . MET A 1 106 ? -3.700 1.094 3.938 1.00 97.25 106 MET A CA 1
ATOM 828 C C . MET A 1 106 ? -4.992 1.762 4.405 1.00 97.25 106 MET A C 1
ATOM 830 O O . MET A 1 106 ? -5.280 1.732 5.602 1.00 97.25 106 MET A O 1
ATOM 834 N N . GLU A 1 107 ? -5.779 2.317 3.484 1.00 97.44 107 GLU A N 1
ATOM 835 C CA . GLU A 1 107 ? -7.079 2.915 3.802 1.00 97.44 107 GLU A CA 1
ATOM 836 C C . GLU A 1 107 ? -8.026 1.869 4.413 1.00 97.44 107 GLU A C 1
ATOM 838 O O . GLU A 1 107 ? -8.575 2.088 5.495 1.00 97.44 107 GLU A O 1
ATOM 843 N N . ASP A 1 108 ? -8.130 0.685 3.805 1.00 97.75 108 ASP A N 1
ATOM 844 C CA . ASP A 1 108 ? -8.942 -0.422 4.326 1.00 97.75 108 ASP A CA 1
ATOM 845 C C . ASP A 1 108 ? -8.526 -0.855 5.740 1.00 97.75 108 ASP A C 1
ATOM 847 O O . ASP A 1 108 ? -9.370 -1.103 6.610 1.00 97.75 108 ASP A O 1
ATOM 851 N N . LEU A 1 109 ? -7.219 -0.972 5.986 1.00 97.44 109 LEU A N 1
ATOM 852 C CA . LEU A 1 109 ? -6.697 -1.312 7.309 1.00 97.44 109 LEU A CA 1
ATOM 853 C C . LEU A 1 109 ? -6.992 -0.213 8.329 1.00 97.44 109 LEU A C 1
ATOM 855 O O . LEU A 1 109 ? -7.347 -0.520 9.468 1.00 97.44 109 LEU A O 1
ATOM 859 N N . GLN A 1 110 ? -6.891 1.053 7.929 1.00 97.56 110 GLN A N 1
ATOM 860 C CA . GLN A 1 110 ? -7.213 2.181 8.793 1.00 97.56 110 GLN A CA 1
ATOM 861 C C . GLN A 1 110 ? -8.688 2.156 9.214 1.00 97.56 110 GLN A C 1
ATOM 863 O O . GLN A 1 110 ? -8.979 2.317 10.404 1.00 97.56 110 GLN A O 1
ATOM 868 N N . TYR A 1 111 ? -9.607 1.881 8.282 1.00 96.81 111 TYR A N 1
ATOM 869 C CA . TYR A 1 111 ? -11.027 1.718 8.602 1.00 96.81 111 TYR A CA 1
ATOM 870 C C . TYR A 1 111 ? -11.264 0.562 9.577 1.00 96.81 111 TYR A C 1
ATOM 872 O O . TYR A 1 111 ? -11.910 0.754 10.607 1.00 96.81 111 TYR A O 1
ATOM 880 N N . LYS A 1 112 ? -10.674 -0.612 9.323 1.00 96.69 112 LYS A N 1
ATOM 881 C CA . LYS A 1 112 ? -10.812 -1.777 10.215 1.00 96.69 112 LYS A CA 1
ATOM 882 C C . LYS A 1 112 ? -10.273 -1.511 11.620 1.00 96.69 112 LYS A C 1
ATOM 884 O O . LYS A 1 112 ? -10.904 -1.901 12.600 1.00 96.69 112 LYS A O 1
ATOM 889 N N . CYS A 1 113 ? -9.127 -0.842 11.732 1.00 96.56 113 CYS A N 1
ATOM 890 C CA . CYS A 1 113 ? -8.567 -0.451 13.025 1.00 96.56 113 CYS A CA 1
ATOM 891 C C . CYS A 1 113 ? -9.509 0.488 13.783 1.00 96.56 113 CYS A C 1
ATOM 893 O O . CYS A 1 113 ? -9.749 0.280 14.971 1.00 96.56 113 CYS A O 1
ATOM 895 N N . ASN A 1 114 ? -10.072 1.485 13.101 1.00 96.00 114 ASN A N 1
ATOM 896 C CA . ASN A 1 114 ? -11.030 2.408 13.701 1.00 96.00 114 ASN A CA 1
ATOM 897 C C . ASN A 1 114 ? -12.312 1.691 14.161 1.00 96.00 114 ASN A C 1
ATOM 899 O O . ASN A 1 114 ? -12.807 1.953 15.256 1.00 96.00 114 ASN A O 1
ATOM 903 N N . ASP A 1 115 ? -12.824 0.748 13.371 1.00 95.44 115 ASP A N 1
ATOM 904 C CA . ASP A 1 115 ? -14.009 -0.033 13.735 1.00 95.44 115 ASP A CA 1
ATOM 905 C C . ASP A 1 115 ? -13.763 -0.909 14.968 1.00 95.44 115 ASP A C 1
ATOM 907 O O . ASP A 1 115 ? -14.589 -0.936 15.886 1.00 95.44 115 ASP A O 1
ATOM 911 N N . LEU A 1 116 ? -12.610 -1.580 15.037 1.00 94.81 116 LEU A N 1
ATOM 912 C CA . LEU A 1 116 ? -12.215 -2.362 16.211 1.00 94.81 116 LEU A CA 1
ATOM 913 C C . LEU A 1 116 ? -12.048 -1.480 17.450 1.00 94.81 116 LEU A C 1
ATOM 915 O O . LEU A 1 116 ? -12.494 -1.851 18.538 1.00 94.81 116 LEU A O 1
ATOM 919 N N . GLU A 1 117 ? -11.449 -0.300 17.293 1.00 93.56 117 GLU A N 1
ATOM 920 C CA . GLU A 1 117 ? -11.290 0.650 18.389 1.00 93.56 117 GLU A CA 1
ATOM 921 C C . GLU A 1 117 ? -12.650 1.115 18.926 1.00 93.56 117 GLU A C 1
ATOM 923 O O . GLU A 1 117 ? -12.891 1.118 20.138 1.00 93.56 117 GLU A O 1
ATOM 928 N N . GLN A 1 118 ? -13.578 1.450 18.027 1.00 91.88 118 GLN A N 1
ATOM 929 C CA . GLN A 1 118 ? -14.944 1.803 18.396 1.00 91.88 118 GLN A CA 1
ATOM 930 C C . GLN A 1 118 ? -15.674 0.642 19.068 1.00 91.88 118 GLN A C 1
ATOM 932 O O . GLN A 1 118 ? -16.371 0.864 20.058 1.00 91.88 118 GLN A O 1
ATOM 937 N N . TYR A 1 119 ? -15.519 -0.585 18.571 1.00 93.31 119 TYR A N 1
ATOM 938 C CA . TYR A 1 119 ? -16.127 -1.763 19.185 1.00 93.31 119 TYR A CA 1
ATOM 939 C C . TYR A 1 119 ? -15.615 -1.973 20.616 1.00 93.31 119 TYR A C 1
ATOM 941 O O . TYR A 1 119 ? -16.414 -2.161 21.537 1.00 93.31 119 TYR A O 1
ATOM 949 N N . GLY A 1 120 ? -14.304 -1.829 20.831 1.00 90.75 120 GLY A N 1
ATOM 950 C CA . GLY A 1 120 ? -13.700 -1.853 22.164 1.00 90.75 120 GLY A CA 1
ATOM 951 C C . GLY A 1 120 ? -14.265 -0.765 23.082 1.00 90.75 120 GLY A C 1
ATOM 952 O O . GLY A 1 120 ? -14.634 -1.050 24.220 1.00 90.75 120 GLY A O 1
ATOM 953 N N . ARG A 1 121 ? -14.430 0.466 22.575 1.00 89.69 121 ARG A N 1
ATOM 954 C CA . ARG A 1 121 ? -15.056 1.572 23.326 1.00 89.69 121 ARG A CA 1
ATOM 955 C C . ARG A 1 121 ? -16.532 1.320 23.655 1.00 89.69 121 ARG A C 1
ATOM 957 O O . ARG A 1 121 ? -16.988 1.793 24.685 1.00 89.69 121 ARG A O 1
ATOM 964 N N . ARG A 1 122 ? -17.284 0.590 22.822 1.00 89.31 122 ARG A N 1
ATOM 965 C CA . ARG A 1 122 ? -18.688 0.221 23.115 1.00 89.31 122 ARG A CA 1
ATOM 966 C C . ARG A 1 122 ? -18.800 -0.834 24.216 1.00 89.31 122 ARG A C 1
ATOM 968 O O . ARG A 1 122 ? -19.810 -0.874 24.907 1.00 89.31 122 ARG A O 1
ATOM 975 N N . CYS A 1 123 ? -17.776 -1.668 24.376 1.00 85.75 123 CYS A N 1
ATOM 976 C CA . CYS A 1 123 ? -17.747 -2.731 25.382 1.00 85.75 123 CYS A CA 1
ATOM 977 C C . CYS A 1 123 ? -17.136 -2.285 26.719 1.00 85.75 123 CYS A C 1
ATOM 979 O O . CYS A 1 123 ? -17.081 -3.078 27.655 1.00 85.75 123 CYS A O 1
ATOM 981 N N . ALA A 1 124 ? -16.661 -1.042 26.816 1.00 85.00 124 ALA A N 1
ATOM 982 C CA . ALA A 1 124 ? -15.972 -0.531 27.990 1.00 85.00 124 ALA A CA 1
ATOM 983 C C . ALA A 1 124 ? -16.578 0.797 28.451 1.00 85.00 124 ALA A C 1
ATOM 985 O O . ALA A 1 124 ? -16.860 1.686 27.651 1.00 85.00 124 ALA A O 1
ATOM 986 N N . VAL A 1 125 ? -16.713 0.961 29.764 1.00 84.75 125 VAL A N 1
ATOM 987 C CA . VAL A 1 125 ? -17.054 2.246 30.380 1.00 84.75 125 VAL A CA 1
ATOM 988 C C . VAL A 1 125 ? -15.769 2.874 30.900 1.00 84.75 125 VAL A C 1
ATOM 990 O O . VAL A 1 125 ? -14.990 2.222 31.590 1.00 84.75 125 VAL A O 1
ATOM 993 N N . ARG A 1 126 ? -15.541 4.147 30.568 1.00 86.69 126 ARG A N 1
ATOM 994 C CA . ARG A 1 126 ? -14.453 4.936 31.155 1.00 86.69 126 ARG A CA 1
ATOM 995 C C . ARG A 1 126 ? -15.007 5.757 32.306 1.00 86.69 126 ARG A C 1
ATOM 997 O O . ARG A 1 126 ? -15.988 6.473 32.126 1.00 86.69 126 ARG A O 1
ATOM 1004 N N . ILE A 1 127 ? -14.369 5.647 33.463 1.00 84.56 127 ILE A N 1
ATOM 1005 C CA . ILE A 1 127 ? -14.726 6.404 34.660 1.00 84.56 127 ILE A CA 1
ATOM 1006 C C . ILE A 1 127 ? -13.597 7.401 34.910 1.00 84.56 127 ILE A C 1
ATOM 1008 O O . ILE A 1 127 ? -12.429 7.020 34.927 1.00 84.56 127 ILE A O 1
ATOM 1012 N N . TYR A 1 128 ? -13.957 8.673 35.035 1.00 87.31 128 TYR A N 1
ATOM 1013 C CA . TYR A 1 128 ? -13.031 9.785 35.235 1.00 87.31 128 TYR A CA 1
ATOM 1014 C C . TYR A 1 128 ? -13.203 10.366 36.643 1.00 87.31 128 TYR A C 1
ATOM 1016 O O . TYR A 1 128 ? -14.189 10.074 37.318 1.00 87.31 128 TYR A O 1
ATOM 1024 N N . ASP A 1 129 ? -12.239 11.183 37.070 1.00 86.69 129 ASP A N 1
ATOM 1025 C CA . ASP A 1 129 ? -12.255 11.922 38.343 1.00 86.69 129 ASP A CA 1
ATOM 1026 C C . ASP A 1 129 ? -12.304 11.054 39.615 1.00 86.69 129 ASP A C 1
ATOM 1028 O O . ASP A 1 129 ? -12.734 11.497 40.681 1.00 86.69 129 ASP A O 1
ATOM 1032 N N . ILE A 1 130 ? -11.803 9.821 39.530 1.00 81.94 130 ILE A N 1
ATOM 1033 C CA . ILE A 1 130 ? -11.505 8.996 40.702 1.00 81.94 130 ILE A CA 1
ATOM 1034 C C . ILE A 1 130 ? -10.106 9.372 41.197 1.00 81.94 130 ILE A C 1
ATOM 1036 O O . ILE A 1 130 ? -9.140 9.308 40.441 1.00 81.94 130 ILE A O 1
ATOM 1040 N N . LYS A 1 131 ? -9.996 9.782 42.464 1.00 82.25 131 LYS A N 1
ATOM 1041 C CA . LYS A 1 131 ? -8.693 10.002 43.101 1.00 82.25 131 LYS A CA 1
ATOM 1042 C C . LYS A 1 131 ? -7.988 8.664 43.302 1.00 82.25 131 LYS A C 1
ATOM 1044 O O . LYS A 1 131 ? -8.565 7.774 43.912 1.00 82.25 131 LYS A O 1
ATOM 1049 N N . GLU A 1 132 ? -6.750 8.574 42.833 1.00 75.19 132 GLU A N 1
ATOM 1050 C CA . GLU A 1 132 ? -5.816 7.504 43.186 1.00 75.19 132 GLU A CA 1
ATOM 1051 C C . GLU A 1 132 ? -5.062 7.944 44.446 1.00 75.19 132 GLU A C 1
ATOM 1053 O O . GLU A 1 132 ? -4.404 8.992 44.438 1.00 75.19 132 GLU A O 1
ATOM 1058 N N . GLU A 1 133 ? -5.199 7.205 45.547 1.00 74.62 133 GLU A N 1
ATOM 1059 C CA . GLU A 1 133 ? -4.604 7.601 46.835 1.00 74.62 133 GLU A CA 1
ATOM 1060 C C . GLU A 1 133 ? -3.267 6.894 47.109 1.00 74.62 133 GLU A C 1
ATOM 1062 O O . GLU A 1 133 ? -2.390 7.465 47.764 1.00 74.62 133 GLU A O 1
ATOM 1067 N N . GLU A 1 134 ? -3.056 5.692 46.558 1.00 79.62 134 GLU A N 1
ATOM 1068 C CA . GLU A 1 134 ? -1.866 4.875 46.818 1.00 79.62 134 GLU A CA 1
ATOM 1069 C C . GLU A 1 134 ? -1.234 4.287 45.546 1.00 79.62 134 GLU A C 1
ATOM 1071 O O . GLU A 1 134 ? -1.895 3.979 44.560 1.00 79.62 134 GLU A O 1
ATOM 1076 N N . LYS A 1 135 ? 0.085 4.050 45.585 1.00 75.69 135 LYS A N 1
ATOM 1077 C CA . LYS A 1 135 ? 0.872 3.553 44.437 1.00 75.69 135 LYS A CA 1
ATOM 1078 C C . LYS A 1 135 ? 0.508 2.131 43.973 1.00 75.69 135 LYS A C 1
ATOM 1080 O O . LYS A 1 135 ? 0.930 1.743 42.890 1.00 75.69 135 LYS A O 1
ATOM 1085 N N . ASN A 1 136 ? -0.222 1.370 44.791 1.00 80.75 136 ASN A N 1
ATOM 1086 C CA . ASN A 1 136 ? -0.605 -0.029 44.559 1.00 80.75 136 ASN A CA 1
ATOM 1087 C C . ASN A 1 136 ? -2.109 -0.250 44.807 1.00 80.75 136 ASN A C 1
ATOM 1089 O O . ASN A 1 136 ? -2.511 -1.268 45.371 1.00 80.75 136 ASN A O 1
ATOM 1093 N N . GLU A 1 137 ? -2.942 0.723 44.447 1.00 80.81 137 GLU A N 1
ATOM 1094 C CA . GLU A 1 137 ? -4.375 0.634 44.711 1.00 80.81 137 GLU A CA 1
ATOM 1095 C C . GLU A 1 137 ? -5.059 -0.429 43.834 1.00 80.81 137 GLU A C 1
ATOM 1097 O O . GLU A 1 137 ? -4.749 -0.608 42.653 1.00 80.81 137 GLU A O 1
ATOM 1102 N N . ASN A 1 138 ? -6.016 -1.158 44.412 1.00 86.25 138 ASN A N 1
ATOM 1103 C CA . ASN A 1 138 ? -6.791 -2.157 43.685 1.00 86.25 138 ASN A CA 1
ATOM 1104 C C . ASN A 1 138 ? -7.918 -1.476 42.895 1.00 86.25 138 ASN A C 1
ATOM 1106 O O . ASN A 1 138 ? -9.028 -1.303 43.400 1.00 86.25 138 ASN A O 1
ATOM 1110 N N . THR A 1 139 ? -7.648 -1.133 41.635 1.00 85.06 139 THR A N 1
ATOM 1111 C CA . THR A 1 139 ? -8.600 -0.430 40.760 1.00 85.06 139 THR A CA 1
ATOM 1112 C C . THR A 1 139 ? -9.935 -1.168 40.610 1.00 85.06 139 THR A C 1
ATOM 1114 O O . THR A 1 139 ? -10.985 -0.529 40.564 1.00 85.06 139 THR A O 1
ATOM 1117 N N . SER A 1 140 ? -9.933 -2.505 40.602 1.00 85.62 140 SER A N 1
ATOM 1118 C CA . SER A 1 140 ? -11.165 -3.301 40.525 1.00 85.62 140 SER A CA 1
ATOM 1119 C C . SER A 1 140 ? -12.060 -3.073 41.742 1.00 85.62 140 SER A C 1
ATOM 1121 O O . SER A 1 140 ? -13.266 -2.876 41.591 1.00 85.62 140 SER A O 1
ATOM 1123 N N . ALA A 1 141 ? -11.478 -3.032 42.945 1.00 85.88 141 ALA A N 1
ATOM 1124 C CA . ALA A 1 141 ? -12.226 -2.762 44.171 1.00 85.88 141 ALA A CA 1
ATOM 1125 C C . ALA A 1 141 ? -12.838 -1.350 44.169 1.00 85.88 141 ALA A C 1
ATOM 1127 O O . ALA A 1 141 ? -13.988 -1.176 44.581 1.00 85.88 141 ALA A O 1
ATOM 1128 N N . ILE A 1 142 ? -12.111 -0.354 43.649 1.00 87.00 142 ILE A N 1
ATOM 1129 C CA . ILE A 1 142 ? -12.613 1.021 43.519 1.00 87.00 142 ILE A CA 1
ATOM 1130 C C . ILE A 1 142 ? -13.813 1.074 42.567 1.00 87.00 142 ILE A C 1
ATOM 1132 O O . ILE A 1 142 ? -14.840 1.667 42.904 1.00 87.00 142 ILE A O 1
ATOM 1136 N N . VAL A 1 143 ? -13.712 0.429 41.399 1.00 86.31 143 VAL A N 1
ATOM 1137 C CA . VAL A 1 143 ? -14.792 0.389 40.399 1.00 86.31 143 VAL A CA 1
ATOM 1138 C C . VAL A 1 143 ? -16.031 -0.320 40.950 1.00 86.31 143 VAL A C 1
ATOM 1140 O O . VAL A 1 143 ? -17.143 0.172 40.759 1.00 86.31 143 VAL A O 1
ATOM 1143 N N . ILE A 1 144 ? -15.859 -1.428 41.679 1.00 86.50 144 ILE A N 1
ATOM 1144 C CA . ILE A 1 144 ? -16.968 -2.141 42.334 1.00 86.50 144 ILE A CA 1
ATOM 1145 C C . ILE A 1 144 ? -17.651 -1.240 43.372 1.00 86.50 144 ILE A C 1
ATOM 1147 O O . ILE A 1 144 ? -18.875 -1.119 43.366 1.00 86.50 144 ILE A O 1
ATOM 1151 N N . ASN A 1 145 ? -16.878 -0.564 44.226 1.00 86.06 145 ASN A N 1
ATOM 1152 C CA . ASN A 1 145 ? -17.413 0.356 45.233 1.00 86.06 145 ASN A CA 1
ATOM 1153 C C . ASN A 1 145 ? -18.155 1.538 44.578 1.00 86.06 145 ASN A C 1
ATOM 1155 O O . ASN A 1 145 ? -19.261 1.895 44.987 1.00 86.06 145 ASN A O 1
ATOM 1159 N N . PHE A 1 146 ? -17.592 2.116 43.512 1.00 86.94 146 PHE A N 1
ATOM 1160 C CA . PHE A 1 146 ? -18.256 3.160 42.731 1.00 86.94 146 PHE A CA 1
ATOM 1161 C C . PHE A 1 146 ? -19.586 2.677 42.135 1.00 86.94 146 PHE A C 1
ATOM 1163 O O . PHE A 1 146 ? -20.599 3.362 42.275 1.00 86.94 146 PHE A O 1
ATOM 1170 N N . ALA A 1 147 ? -19.614 1.490 41.527 1.00 88.56 147 ALA A N 1
ATOM 1171 C CA . ALA A 1 147 ? -20.831 0.917 40.957 1.00 88.56 147 ALA A CA 1
ATOM 1172 C C . ALA A 1 147 ? -21.920 0.679 42.013 1.00 88.56 147 ALA A C 1
ATOM 1174 O O . ALA A 1 147 ? -23.075 1.049 41.800 1.00 88.56 147 ALA A O 1
ATOM 1175 N N . GLN A 1 148 ? -21.547 0.164 43.188 1.00 89.38 148 GLN A N 1
ATOM 1176 C CA . GLN A 1 148 ? -22.475 -0.012 44.307 1.00 89.38 148 GLN A CA 1
ATOM 1177 C C . GLN A 1 148 ? -23.085 1.321 44.761 1.00 89.38 148 GLN A C 1
ATOM 1179 O O . GLN A 1 148 ? -24.291 1.396 44.998 1.00 89.38 148 GLN A O 1
ATOM 1184 N N . LYS A 1 149 ? -22.288 2.400 44.820 1.00 88.62 149 LYS A N 1
ATOM 1185 C CA . LYS A 1 149 ? -22.772 3.748 45.182 1.00 88.62 149 LYS A CA 1
ATOM 1186 C C . LYS A 1 149 ? -23.817 4.298 44.212 1.00 88.62 149 LYS A C 1
ATOM 1188 O O . LYS A 1 149 ? -24.687 5.052 44.640 1.00 88.62 149 LYS A O 1
ATOM 1193 N N . ILE A 1 150 ? -23.750 3.925 42.934 1.00 88.88 150 ILE A N 1
ATOM 1194 C CA . ILE A 1 150 ? -24.740 4.317 41.916 1.00 88.88 150 ILE A CA 1
ATOM 1195 C C . ILE A 1 150 ? -25.872 3.287 41.751 1.00 88.88 150 ILE A C 1
ATOM 1197 O O . ILE A 1 150 ? -26.683 3.410 40.837 1.00 88.88 150 ILE A O 1
ATOM 1201 N N . GLY A 1 151 ? -25.949 2.284 42.635 1.00 90.06 151 GLY A N 1
ATOM 1202 C CA . GLY A 1 151 ? -27.021 1.284 42.658 1.00 90.06 151 GLY A CA 1
ATOM 1203 C C . GLY A 1 151 ? -26.828 0.103 41.702 1.00 90.06 151 GLY A C 1
ATOM 1204 O O . GLY A 1 151 ? -27.781 -0.634 41.452 1.00 90.06 151 GLY A O 1
ATOM 1205 N N . VAL A 1 152 ? -25.621 -0.097 41.167 1.00 87.81 152 VAL A N 1
ATOM 1206 C CA . VAL A 1 152 ? -25.275 -1.242 40.314 1.00 87.81 152 VAL A CA 1
ATOM 1207 C C . VAL A 1 152 ? -24.560 -2.304 41.149 1.00 87.81 152 VAL A C 1
ATOM 1209 O O . VAL A 1 152 ? -23.490 -2.061 41.701 1.00 87.81 152 VAL A O 1
ATOM 1212 N N . ASN A 1 153 ? -25.133 -3.507 41.210 1.00 83.69 153 ASN A N 1
ATOM 1213 C CA . ASN A 1 153 ? -24.539 -4.646 41.907 1.00 83.69 153 ASN A CA 1
ATOM 1214 C C . ASN A 1 153 ? -23.897 -5.605 40.905 1.00 83.69 153 ASN A C 1
ATOM 1216 O O . ASN A 1 153 ? -24.591 -6.227 40.101 1.00 83.69 153 ASN A O 1
ATOM 1220 N N . PHE A 1 154 ? -22.577 -5.758 40.981 1.00 75.25 154 PHE A N 1
ATOM 1221 C CA . PHE A 1 154 ? -21.879 -6.819 40.264 1.00 75.25 154 PHE A CA 1
ATOM 1222 C C . PHE A 1 154 ? -22.015 -8.131 41.038 1.00 75.25 154 PHE A C 1
ATOM 1224 O O . PHE A 1 154 ? -21.761 -8.178 42.240 1.00 75.25 154 PHE A O 1
ATOM 1231 N N . THR A 1 155 ? -22.421 -9.195 40.349 1.00 72.12 155 THR A N 1
ATOM 1232 C CA . THR A 1 155 ? -22.271 -10.561 40.855 1.00 72.12 155 THR A CA 1
ATOM 1233 C C . THR A 1 155 ? -20.973 -11.102 40.280 1.00 72.12 155 THR A C 1
ATOM 1235 O O . THR A 1 155 ? -20.772 -11.061 39.068 1.00 72.12 155 THR A O 1
ATOM 1238 N N . GLU A 1 156 ? -20.052 -11.540 41.137 1.00 60.72 156 GLU A N 1
ATOM 1239 C CA . GLU A 1 156 ? -18.857 -12.238 40.670 1.00 60.72 156 GLU A CA 1
ATOM 1240 C C . GLU A 1 156 ? -19.302 -13.527 39.978 1.00 60.72 156 GLU A C 1
ATOM 1242 O O . GLU A 1 156 ? -19.744 -14.480 40.617 1.00 60.72 156 GLU A O 1
ATOM 1247 N N . THR A 1 157 ? -19.210 -13.566 38.653 1.00 59.44 157 THR A N 1
ATOM 1248 C CA . THR A 1 157 ? -19.213 -14.833 37.931 1.00 59.44 157 THR A CA 1
ATOM 1249 C C . THR A 1 157 ? -17.850 -15.467 38.150 1.00 59.44 157 THR A C 1
ATOM 1251 O O . THR A 1 157 ? -16.872 -15.065 37.519 1.00 59.44 157 THR A O 1
ATOM 1254 N N . 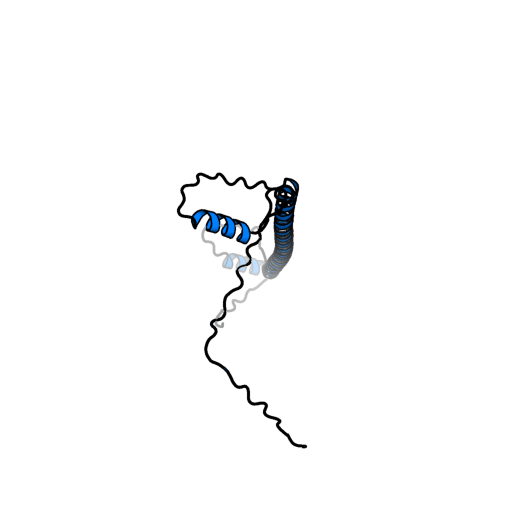SER A 1 158 ? -17.780 -16.425 39.074 1.00 54.19 158 SER A N 1
ATOM 1255 C CA . SER A 1 158 ? -16.622 -17.296 39.256 1.00 54.19 158 SER A CA 1
ATOM 1256 C C . SER A 1 158 ? -16.298 -17.963 37.922 1.00 54.19 158 SER A C 1
ATOM 1258 O O . SER A 1 158 ? -17.072 -18.772 37.410 1.00 54.19 158 SER A O 1
ATOM 1260 N N . SER A 1 159 ? -15.170 -17.580 37.336 1.00 58.91 159 SER A N 1
ATOM 1261 C CA . SER A 1 159 ? -14.640 -18.106 36.082 1.00 58.91 159 SER A CA 1
ATOM 1262 C C . SER A 1 159 ? -14.054 -19.509 36.279 1.00 58.91 159 SER A C 1
ATOM 1264 O O . SER A 1 159 ? -12.864 -19.739 36.109 1.00 58.91 159 SER A O 1
ATOM 1266 N N . GLU A 1 160 ? -14.911 -20.469 36.619 1.00 52.06 160 GLU A N 1
ATOM 1267 C CA . GLU A 1 160 ? -14.657 -21.902 36.442 1.00 52.06 160 GLU A CA 1
ATOM 1268 C C . GLU A 1 160 ? -15.506 -22.406 35.273 1.00 52.06 160 GLU A C 1
ATOM 1270 O O . GLU A 1 160 ? -16.556 -23.005 35.481 1.00 52.06 160 GLU A O 1
ATOM 1275 N N . SER A 1 161 ? -15.113 -22.091 34.036 1.00 44.00 161 SER A N 1
ATOM 1276 C CA . SER A 1 161 ? -15.408 -22.884 32.822 1.00 44.00 161 SER A CA 1
ATOM 1277 C C . SER A 1 161 ? -15.074 -22.095 31.555 1.00 44.00 161 SER A C 1
ATOM 1279 O O . SER A 1 161 ? -15.904 -21.358 31.030 1.00 44.00 161 SER A O 1
ATOM 1281 N N . LEU A 1 162 ? -13.861 -22.303 31.048 1.00 39.66 162 LEU A N 1
ATOM 1282 C CA . LEU A 1 162 ? -13.540 -22.333 29.619 1.00 39.66 162 LEU A CA 1
ATOM 1283 C C . LEU A 1 162 ? -12.418 -23.353 29.413 1.00 39.66 162 LEU A C 1
ATOM 1285 O O . LEU A 1 162 ? -11.446 -23.303 30.200 1.00 39.66 162 LEU A O 1
#

Secondary structure (DSSP, 8-state):
-----------------------------TTGGG--------HHHHHHHHHHHHTS-S-----------HHHHHHHHHHHHHHHHHHHHHHHHHHHHHHHHHHHHHHHHHHHHHHHHHHHHHT------PPP-STT--HHHHHHHHHHHTT-----------